Protein 2HPS (pdb70)

Structure (mmCIF, N/CA/C/O backbone):
data_2HPS
#
_entry.id   2HPS
#
_cell.length_a   55.948
_cell.length_b   55.948
_cell.length_c   292.202
_cell.angle_alpha   90.00
_cell.angle_beta   90.00
_cell.angle_gamma   120.00
#
_symmetry.space_group_name_H-M   'P 65 2 2'
#
loop_
_entity.id
_entity.type
_entity.pdbx_description
1 polymer 'coelenterazine-binding protein with bound coelenterazine'
2 non-polymer C2-HYDROXY-COELENTERAZINE
3 non-polymer GLYCEROL
4 water water
#
loop_
_atom_site.group_PDB
_atom_site.id
_atom_site.type_symbol
_atom_site.label_atom_id
_atom_site.label_alt_id
_atom_site.label_comp_id
_atom_site.label_asym_id
_atom_site.label_entity_id
_atom_site.label_seq_id
_atom_site.pdbx_PDB_ins_code
_atom_site.Cartn_x
_atom_site.Cartn_y
_atom_site.Cartn_z
_atom_site.occupancy
_atom_site.B_iso_or_equiv
_atom_site.auth_seq_id
_atom_site.auth_comp_id
_atom_site.auth_asym_id
_atom_site.auth_atom_id
_atom_site.pdbx_PDB_model_num
ATOM 1 N N . GLU A 1 3 ? -10.712 22.481 23.596 1.00 27.63 3 GLU A N 1
ATOM 2 C CA . GLU A 1 3 ? -12.061 22.822 23.030 1.00 26.51 3 GLU A CA 1
ATOM 3 C C . GLU A 1 3 ? -13.057 21.706 23.348 1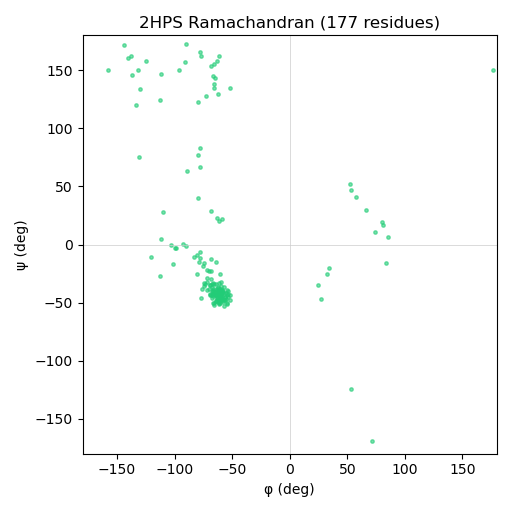.00 25.52 3 GLU A C 1
ATOM 4 O O . GLU A 1 3 ? -12.788 20.523 23.095 1.00 26.57 3 GLU A O 1
ATOM 6 N N . ILE A 1 4 ? -14.202 22.088 23.897 1.00 23.79 4 ILE A N 1
ATOM 7 C CA . ILE A 1 4 ? -15.236 21.118 24.296 1.00 21.24 4 ILE A CA 1
ATOM 8 C C . ILE A 1 4 ? -15.898 20.561 23.032 1.00 19.96 4 ILE A C 1
ATOM 9 O O . ILE A 1 4 ? -16.332 21.314 22.163 1.00 20.53 4 ILE A O 1
ATOM 14 N N . THR A 1 5 ? -15.946 19.241 22.934 1.00 18.43 5 THR A N 1
ATOM 15 C CA . THR A 1 5 ? -16.468 18.576 21.736 1.00 17.17 5 THR A CA 1
ATOM 16 C C . THR A 1 5 ? -17.995 18.600 21.735 1.00 16.43 5 THR A C 1
ATOM 17 O O . THR A 1 5 ? -18.624 18.871 22.752 1.00 15.70 5 THR A O 1
ATOM 21 N N . GLU A 1 6 ? -18.588 18.296 20.584 1.00 15.64 6 GLU A N 1
ATOM 22 C CA . GLU A 1 6 ? -20.051 18.246 20.487 1.00 14.80 6 GLU A CA 1
ATOM 23 C C . GLU A 1 6 ? -20.653 17.186 21.422 1.00 14.34 6 GLU A C 1
ATOM 24 O O . GLU A 1 6 ? -21.711 17.408 21.999 1.00 14.97 6 GLU A O 1
ATOM 30 N N . SER A 1 7 ? -19.995 16.036 21.568 1.00 13.96 7 SER A N 1
ATOM 31 C CA . SER A 1 7 ? -20.532 14.974 22.416 1.00 14.34 7 SER A CA 1
ATOM 32 C C . SER A 1 7 ? -20.362 15.296 23.906 1.00 13.85 7 SER A C 1
ATOM 33 O O . SER A 1 7 ? -21.229 14.974 24.711 1.00 14.10 7 SER A O 1
ATOM 36 N N . GLU A 1 8 ? -19.249 15.941 24.271 1.00 14.06 8 GLU A N 1
ATOM 37 C CA . GLU A 1 8 ? -19.069 16.409 25.661 1.00 13.94 8 GLU A CA 1
ATOM 38 C C . GLU A 1 8 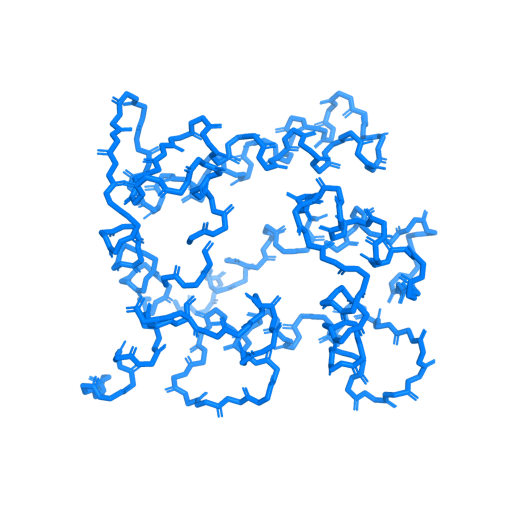? -20.128 17.459 25.998 1.00 13.03 8 GLU A C 1
ATOM 39 O O . GLU A 1 8 ? -20.752 17.404 27.067 1.00 12.51 8 GLU A O 1
ATOM 45 N N . ARG A 1 9 ? -20.351 18.404 25.083 1.00 12.68 9 ARG A N 1
ATOM 46 C CA . ARG A 1 9 ? -21.389 19.405 25.318 1.00 12.22 9 ARG A CA 1
ATOM 47 C C . ARG A 1 9 ? -22.759 18.728 25.415 1.00 11.71 9 ARG A C 1
ATOM 48 O O . ARG A 1 9 ? -23.563 19.072 26.283 1.00 11.15 9 ARG A O 1
ATOM 56 N N . ALA A 1 10 ? -23.007 17.755 24.536 1.00 11.21 10 ALA A N 1
ATOM 57 C CA . ALA A 1 10 ? -24.282 17.027 24.556 1.00 11.01 10 ALA A CA 1
ATOM 58 C C . ALA A 1 10 ? -24.518 16.382 25.910 1.00 10.64 10 ALA A C 1
ATOM 59 O O . ALA A 1 10 ? -25.597 16.523 26.490 1.00 10.69 10 ALA A O 1
ATOM 61 N N . TYR A 1 11 ? -23.491 15.702 26.425 1.00 11.36 11 TYR A N 1
ATOM 62 C CA . TYR A 1 11 ? -23.626 14.983 27.687 1.00 11.31 11 TYR A CA 1
ATOM 63 C C . TYR A 1 11 ? -23.822 15.970 28.852 1.00 11.50 11 TYR A C 1
ATOM 64 O O . TYR A 1 11 ? -24.677 15.769 29.710 1.00 10.58 11 TYR A O 1
ATOM 73 N N . HIS A 1 12 ? -23.028 17.040 28.865 1.00 11.15 12 HIS A N 1
ATOM 74 C CA . HIS A 1 12 ? -23.161 18.029 29.940 1.00 11.07 12 HIS A CA 1
ATOM 75 C C . HIS A 1 12 ? -24.540 18.668 29.937 1.00 10.72 12 HIS A C 1
ATOM 76 O O . HIS A 1 12 ? -25.176 18.784 30.993 1.00 10.43 12 HIS A O 1
ATOM 83 N N . LEU A 1 13 ? -25.043 19.019 28.751 1.00 10.71 13 LEU A N 1
ATOM 84 C CA . LEU A 1 13 ? -26.409 19.568 28.675 1.00 11.13 13 LEU A CA 1
ATOM 85 C C . LEU A 1 13 ? -27.467 18.580 29.140 1.00 11.30 13 LEU A C 1
ATOM 86 O O . LEU A 1 13 ? -28.488 18.975 29.709 1.00 11.81 13 LEU A O 1
ATOM 91 N N . ARG A 1 14 ? -27.264 17.302 28.822 1.00 10.99 14 ARG A N 1
ATOM 92 C CA . ARG A 1 14 ? -28.164 16.235 29.274 1.00 10.70 14 ARG A CA 1
ATOM 93 C C . ARG A 1 14 ? -28.212 16.165 30.795 1.00 10.38 14 ARG A C 1
ATOM 94 O O . ARG A 1 14 ? -29.297 16.081 31.381 1.00 10.56 14 ARG A O 1
ATOM 102 N N . LYS A 1 15 ? -27.042 16.283 31.429 1.00 10.69 15 LYS A N 1
ATOM 103 C CA . LYS A 1 15 ? -26.977 16.352 32.871 1.00 10.44 15 LYS A CA 1
ATOM 104 C C . LYS A 1 15 ? -27.737 17.578 33.381 1.00 10.83 15 LYS A C 1
ATOM 105 O O . LYS A 1 15 ? -28.558 17.472 34.294 1.00 10.71 15 LYS A O 1
ATOM 119 N N . LYS A 1 17 ? -30.071 19.416 31.950 1.00 11.51 17 LYS A N 1
ATOM 120 C CA . LYS A 1 17 ? -31.515 19.319 31.742 1.00 12.02 17 LYS A CA 1
ATOM 121 C C . LYS A 1 17 ? -32.198 18.426 32.802 1.00 11.58 17 LYS A C 1
ATOM 122 O O . LYS A 1 17 ? -33.330 18.680 33.230 1.00 11.73 17 LYS A O 1
ATOM 128 N N . THR A 1 18 ? -31.498 17.384 33.233 1.00 11.04 18 THR A N 1
ATOM 129 C CA . THR A 1 18 ? -32.016 16.483 34.261 1.00 11.52 18 THR A CA 1
ATOM 130 C C . THR A 1 18 ? -32.164 17.269 35.575 1.00 12.00 18 THR A C 1
ATOM 131 O O . THR A 1 18 ? -33.197 17.200 36.251 1.00 11.67 18 THR A O 1
ATOM 135 N N . ARG A 1 19 ? -31.152 18.070 35.869 1.00 11.84 19 ARG A N 1
ATOM 136 C CA . ARG A 1 19 ? -31.149 18.933 37.056 1.00 12.25 19 ARG A CA 1
ATOM 137 C C . ARG A 1 19 ? -32.287 19.957 36.961 1.00 12.28 19 ARG A C 1
ATOM 138 O O . ARG A 1 19 ? -33.025 20.173 37.912 1.00 12.75 19 ARG A O 1
ATOM 154 N N . GLN A 1 21 ? -35.024 19.849 35.271 1.00 12.70 21 GLN A N 1
ATOM 155 C CA . GLN A 1 21 ? -36.339 19.242 35.304 1.00 13.40 21 GLN A CA 1
ATOM 156 C C . GLN A 1 21 ? -36.814 19.062 36.740 1.00 13.41 21 GLN A C 1
ATOM 157 O O . GLN A 1 21 ? -38.022 19.037 36.984 1.00 14.58 21 GLN A O 1
ATOM 163 N N . ARG A 1 22 ? -35.870 18.968 37.680 1.00 13.30 22 ARG A N 1
ATOM 164 C CA . ARG A 1 22 ? -36.206 18.896 39.098 1.00 14.12 22 ARG A CA 1
ATOM 165 C C . ARG A 1 22 ? -36.796 20.202 39.616 1.00 14.98 22 ARG A C 1
ATOM 166 O O . ARG A 1 22 ? -37.518 20.200 40.619 1.00 16.76 22 ARG A O 1
ATOM 174 N N . VAL A 1 23 ? -36.508 21.301 38.927 1.00 14.01 23 VAL A N 1
ATOM 175 C CA . VAL A 1 23 ? -37.052 22.598 39.299 1.00 14.67 23 VAL A CA 1
ATOM 176 C C . VAL A 1 23 ? -38.492 22.723 38.758 1.00 15.07 23 VAL A C 1
ATOM 177 O O . VAL A 1 23 ? -39.327 23.439 39.313 1.00 15.43 23 VAL A O 1
ATOM 181 N N . ASP A 1 24 ? -38.784 21.976 37.686 1.00 15.54 24 ASP A N 1
ATOM 182 C CA . ASP A 1 24 ? -40.070 22.012 36.998 1.00 16.29 24 ASP A CA 1
ATOM 183 C C . ASP A 1 24 ? -41.134 21.183 37.728 1.00 17.19 24 ASP A C 1
ATOM 184 O O . ASP A 1 24 ? -41.489 20.073 37.317 1.00 16.71 24 ASP A O 1
ATOM 189 N N . VAL A 1 25 ? -41.653 21.743 38.813 1.00 17.41 25 VAL A N 1
ATOM 190 C CA . VAL A 1 25 ? -42.471 20.973 39.737 1.00 19.43 25 VAL A CA 1
ATOM 191 C C . VAL A 1 25 ? -43.869 20.620 39.168 1.00 19.62 25 VAL A C 1
ATOM 192 O O . VAL A 1 25 ? -44.495 19.649 39.627 1.00 21.04 25 VAL A O 1
ATOM 196 N N . THR A 1 26 ? -44.356 21.371 38.176 1.00 20.13 26 THR A N 1
ATOM 197 C CA . THR A 1 26 ? -45.643 21.015 37.550 1.00 20.91 26 THR A CA 1
ATOM 198 C C . THR A 1 26 ? -45.495 20.241 36.241 1.00 21.02 26 THR A C 1
ATOM 199 O O . THR A 1 26 ? -46.492 19.841 35.635 1.00 21.19 26 THR A O 1
ATOM 203 N N . GLY A 1 27 ? -44.252 20.046 35.810 1.00 21.41 27 GLY A N 1
ATOM 204 C CA . GLY A 1 27 ? -43.963 19.266 34.611 1.00 22.16 27 GLY A CA 1
ATOM 205 C C . GLY A 1 27 ? -44.457 19.897 33.321 1.00 22.44 27 GLY A C 1
ATOM 206 O O . GLY A 1 27 ? -44.776 19.180 32.379 1.00 22.95 27 GLY A O 1
ATOM 207 N N . ASP A 1 28 ? -44.518 21.229 33.276 1.00 22.30 28 ASP A N 1
ATOM 208 C CA . ASP A 1 28 ? -44.983 21.959 32.088 1.00 22.97 28 ASP A CA 1
ATOM 209 C C . ASP A 1 28 ? -43.848 22.372 31.138 1.00 22.91 28 ASP A C 1
ATOM 210 O O . ASP A 1 28 ? -44.092 22.993 30.090 1.00 23.53 28 ASP A O 1
ATOM 215 N N . GLY A 1 29 ? -42.616 22.011 31.499 1.00 21.85 29 GLY A N 1
ATOM 216 C CA . GLY A 1 29 ? -41.433 22.301 30.690 1.00 21.17 29 GLY A CA 1
ATOM 217 C C . GLY A 1 29 ? -40.826 23.676 30.910 1.00 20.62 29 GLY A C 1
ATOM 218 O O . GLY A 1 29 ? -39.905 24.063 30.185 1.00 20.31 29 GLY A O 1
ATOM 219 N N . PHE A 1 30 ? -41.342 24.403 31.899 1.00 20.15 30 PHE A N 1
ATOM 220 C CA . PHE A 1 30 ? -40.881 25.761 32.192 1.00 20.04 30 PHE A CA 1
ATOM 221 C C . PHE A 1 30 ? -40.599 25.944 33.672 1.00 19.07 30 PHE A C 1
ATOM 222 O O . PHE A 1 30 ? -41.220 25.310 34.515 1.00 17.95 30 PHE A O 1
ATOM 230 N N . ILE A 1 31 ? -39.652 26.825 33.971 1.00 18.74 31 ILE A N 1
ATOM 231 C CA . ILE A 1 31 ? -39.281 27.104 35.364 1.00 18.65 31 ILE A CA 1
ATOM 232 C C . ILE A 1 31 ? -39.077 28.601 35.599 1.00 18.80 31 ILE A C 1
ATOM 233 O O . ILE A 1 31 ? -38.866 29.379 34.658 1.00 19.22 31 ILE A O 1
ATOM 238 N N . SER A 1 32 ? -39.111 28.989 36.867 1.00 18.93 32 SER A N 1
ATOM 239 C CA . SER A 1 32 ? -38.951 30.392 37.225 1.00 19.25 32 SER A CA 1
ATOM 240 C C . SER A 1 32 ? -38.169 30.512 38.520 1.00 18.95 32 SER A C 1
ATOM 241 O O . SER A 1 32 ? -37.943 29.511 39.232 1.00 17.50 32 SER A O 1
ATOM 244 N N . ARG A 1 33 ? -37.814 31.758 38.838 1.00 18.05 33 ARG A N 1
ATOM 245 C CA . ARG A 1 33 ? -37.103 32.090 40.075 1.00 17.99 33 ARG A CA 1
ATOM 246 C C . ARG A 1 33 ? -37.813 31.517 41.285 1.00 17.53 33 ARG A C 1
ATOM 247 O O . ARG A 1 33 ? -37.182 30.870 42.132 1.00 16.60 33 ARG A O 1
ATOM 260 N N . GLU A 1 34 ? -39.137 31.714 41.386 1.00 18.64 34 GLU A N 1
ATOM 261 C CA . GLU A 1 34 ? -39.823 31.221 42.583 1.00 18.87 34 GLU A CA 1
ATOM 262 C C . GLU A 1 34 ? -39.867 29.698 42.674 1.00 18.18 34 GLU A C 1
ATOM 263 O O . GLU A 1 34 ? -39.884 29.164 43.763 1.00 17.60 34 GLU A O 1
ATOM 269 N N . ASP A 1 35 ? -39.885 29.011 41.529 1.00 18.28 35 ASP A N 1
ATOM 270 C CA . ASP A 1 35 ? -39.751 27.540 41.511 1.00 17.69 35 ASP A CA 1
ATOM 271 C C . ASP A 1 35 ? -38.428 27.112 42.171 1.00 16.92 35 ASP A C 1
ATOM 272 O O . ASP A 1 35 ? -38.368 26.116 42.908 1.00 16.56 35 ASP A O 1
ATOM 277 N N . TYR A 1 36 ? -37.371 27.865 41.890 1.00 15.53 36 TYR A N 1
ATOM 278 C CA . TYR A 1 36 ? -36.066 27.596 42.488 1.00 15.28 36 TYR A CA 1
ATOM 279 C C . TYR A 1 36 ? -36.071 27.878 44.003 1.00 15.29 36 TYR A C 1
ATOM 280 O O . TYR A 1 36 ? -35.575 27.081 44.805 1.00 15.15 36 TYR A O 1
ATOM 289 N N . GLU A 1 37 ? -36.683 28.997 44.397 1.00 15.44 37 GLU A N 1
ATOM 290 C CA . GLU A 1 37 ? -36.847 29.347 45.811 1.00 15.93 37 GLU A CA 1
ATOM 291 C C . GLU A 1 37 ? -37.638 28.291 46.568 1.00 15.15 37 GLU A C 1
ATOM 292 O O . GLU A 1 37 ? -37.400 28.071 47.739 1.00 14.52 37 GLU A O 1
ATOM 298 N N . LEU A 1 38 ? -38.583 27.632 45.894 1.00 13.87 38 LEU A N 1
ATOM 299 C CA . LEU A 1 38 ? -39.348 26.576 46.545 1.00 14.29 38 LEU A CA 1
ATOM 300 C C . LEU A 1 38 ? -38.441 25.463 47.071 1.00 14.13 38 LEU A C 1
ATOM 301 O O . LEU A 1 38 ? -38.672 24.927 48.150 1.00 14.60 38 LEU A O 1
ATOM 306 N N . ILE A 1 39 ? -37.429 25.107 46.283 1.00 14.35 39 ILE A N 1
ATOM 307 C CA . ILE A 1 39 ? -36.431 24.119 46.717 1.00 14.21 39 ILE A CA 1
ATOM 308 C C . ILE A 1 39 ? -35.730 24.578 48.002 1.00 14.45 39 ILE A C 1
ATOM 309 O O . ILE A 1 39 ? -35.641 23.822 48.973 1.00 14.02 39 ILE A O 1
ATOM 314 N N . ALA A 1 40 ? -35.281 25.835 48.032 1.00 14.79 40 ALA A N 1
ATOM 315 C CA . ALA A 1 40 ? -34.637 26.358 49.236 1.00 15.68 40 ALA A CA 1
ATOM 316 C C . ALA A 1 40 ? -35.589 26.335 50.449 1.00 16.02 40 ALA A C 1
ATOM 317 O O . ALA A 1 40 ? -35.182 26.037 51.569 1.00 15.57 40 ALA A O 1
ATOM 319 N N . VAL A 1 41 ? -36.866 26.641 50.224 1.00 15.69 41 VAL A N 1
ATOM 320 C CA . VAL A 1 41 ? -37.860 26.566 51.305 1.00 15.91 41 VAL A CA 1
ATOM 321 C C . VAL A 1 41 ? -38.042 25.125 51.825 1.00 15.38 41 VAL A C 1
ATOM 322 O O . VAL A 1 41 ? -38.152 24.884 53.036 1.00 16.35 41 VAL A O 1
ATOM 326 N N . ARG A 1 42 ? -38.081 24.163 50.906 1.00 15.18 42 ARG A N 1
ATOM 327 C CA . ARG A 1 42 ? -38.187 22.770 51.314 1.00 15.00 42 ARG A CA 1
ATOM 328 C C . ARG A 1 42 ? -36.949 22.337 52.116 1.00 15.33 42 ARG A C 1
ATOM 329 O O . ARG A 1 42 ? -37.068 21.584 53.095 1.00 16.22 42 ARG A O 1
ATOM 337 N N . ILE A 1 43 ? -35.776 22.822 51.692 1.00 15.59 43 ILE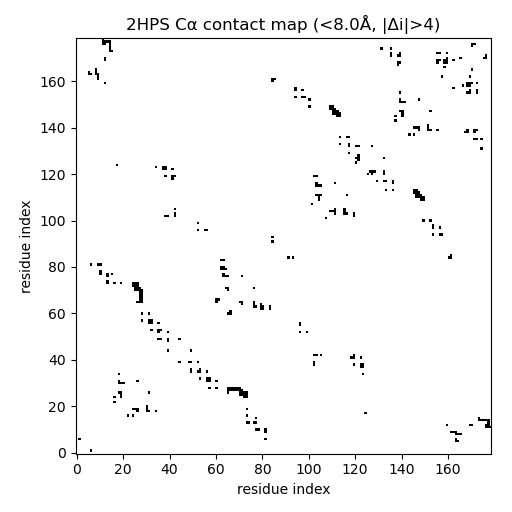 A N 1
ATOM 338 C CA . ILE A 1 43 ? -34.505 22.519 52.369 1.00 15.71 43 ILE A CA 1
ATOM 339 C C . ILE A 1 43 ? -34.554 23.041 53.812 1.00 16.18 43 ILE A C 1
ATOM 340 O O . ILE A 1 43 ? -34.265 22.313 54.766 1.00 16.03 43 ILE A O 1
ATOM 345 N N . ALA A 1 44 ? -34.968 24.295 53.966 1.00 16.81 44 ALA A N 1
ATOM 346 C CA . ALA A 1 44 ? -35.036 24.927 55.292 1.00 17.68 44 ALA A CA 1
ATOM 347 C C . ALA A 1 44 ? -35.999 24.177 56.230 1.00 18.74 44 ALA A C 1
ATOM 348 O O . ALA A 1 44 ? -35.740 24.023 57.432 1.00 19.03 44 ALA A O 1
ATOM 350 N N . LYS A 1 45 ? -37.115 23.719 55.685 1.00 18.92 45 LYS A N 1
ATOM 351 C CA . LYS A 1 45 ? -38.119 23.010 56.486 1.00 19.75 45 LYS A CA 1
ATOM 352 C C . LYS A 1 45 ? -37.603 21.671 57.023 1.00 19.47 45 LYS A C 1
ATOM 353 O O . LYS A 1 45 ? -37.702 21.398 58.226 1.00 19.59 45 LYS A O 1
ATOM 359 N N . ILE A 1 46 ? -37.040 20.836 56.153 1.00 19.08 46 ILE A N 1
ATOM 360 C CA . ILE A 1 46 ? -36.600 19.509 56.585 1.00 19.36 46 ILE A CA 1
ATOM 361 C C . ILE A 1 46 ? -35.412 19.629 57.560 1.00 19.82 46 ILE A C 1
ATOM 362 O O . ILE A 1 46 ? -35.326 18.872 58.522 1.00 20.09 46 ILE A O 1
ATOM 367 N N . ALA A 1 47 ? -34.533 20.598 57.322 1.00 20.45 47 ALA A N 1
ATOM 368 C CA . ALA A 1 47 ? -33.349 20.788 58.185 1.00 21.60 47 ALA A CA 1
ATOM 369 C C . ALA A 1 47 ? -33.681 21.558 59.474 1.00 22.65 47 ALA A C 1
ATOM 370 O O . ALA A 1 47 ? -32.842 21.665 60.382 1.00 22.91 47 ALA A O 1
ATOM 372 N N . LYS A 1 48 ? -34.900 22.090 59.543 1.00 23.11 48 LYS A N 1
ATOM 373 C CA . LYS A 1 48 ? -35.338 22.949 60.651 1.00 24.39 48 LYS A CA 1
ATOM 374 C C . LYS A 1 48 ? -34.355 24.114 60.866 1.00 24.17 48 LYS A C 1
ATOM 375 O O . LYS A 1 48 ? -33.947 24.404 62.000 1.00 24.48 48 LYS A O 1
ATOM 379 N N . LEU A 1 49 ? -33.972 24.767 59.772 1.00 23.87 49 LEU A N 1
ATOM 380 C CA . LEU A 1 49 ? -32.988 25.855 59.811 1.00 24.45 49 LEU A CA 1
ATOM 381 C C . LEU A 1 49 ? -33.533 27.069 60.568 1.00 24.88 49 LEU A C 1
ATOM 382 O O . LEU A 1 49 ? -34.735 27.360 60.509 1.00 24.75 49 LEU A O 1
ATOM 387 N N . SER A 1 50 ? -32.635 27.758 61.273 1.00 25.53 50 SER A N 1
ATOM 388 C CA . SER A 1 50 ? -32.933 29.048 61.892 1.00 26.08 50 SER A CA 1
ATOM 389 C C . SER A 1 50 ? -33.296 30.042 60.799 1.00 26.70 50 SER A C 1
ATOM 390 O O . SER A 1 50 ? -32.964 29.814 59.630 1.00 26.30 50 SER A O 1
ATOM 393 N N . ALA A 1 51 ? -33.945 31.151 61.169 1.00 26.96 51 ALA A N 1
ATOM 394 C CA . ALA A 1 51 ? -34.311 32.177 60.189 1.00 27.28 51 ALA A CA 1
ATOM 395 C C . ALA A 1 51 ? -33.087 32.650 59.410 1.00 27.71 51 ALA A C 1
ATOM 396 O O . ALA A 1 51 ? -33.148 32.822 58.190 1.00 27.48 51 ALA A O 1
ATOM 398 N N . GLU A 1 52 ? -31.974 32.830 60.118 1.00 27.61 52 GLU A N 1
ATOM 399 C CA . GLU A 1 52 ? -30.729 33.278 59.508 1.00 28.32 52 GLU A CA 1
ATOM 400 C C . GLU A 1 52 ? -30.160 32.272 58.496 1.00 26.60 52 GLU A C 1
ATOM 401 O O . GLU A 1 52 ? -29.782 32.664 57.393 1.00 26.02 52 GLU A O 1
ATOM 407 N N . LYS A 1 53 ? -30.082 30.997 58.888 1.00 25.52 53 LYS A N 1
ATOM 408 C CA . LYS A 1 53 ? -29.585 29.935 57.995 1.00 24.73 53 LYS A CA 1
ATOM 409 C C . LYS A 1 53 ? -30.531 29.703 56.820 1.00 23.79 53 LYS A C 1
ATOM 410 O O . LYS A 1 53 ? -30.084 29.509 55.687 1.00 23.09 53 LYS A O 1
ATOM 416 N N . ALA A 1 54 ? -31.832 29.747 57.089 1.00 22.67 54 ALA A N 1
ATOM 417 C CA . ALA A 1 54 ? -32.825 29.626 56.017 1.00 22.21 54 ALA A CA 1
ATOM 418 C C . ALA A 1 54 ? -32.643 30.736 54.974 1.00 21.74 54 ALA A C 1
ATOM 419 O O . ALA A 1 54 ? -32.700 30.469 53.768 1.00 21.16 54 ALA A O 1
ATOM 421 N N . GLU A 1 55 ? -32.389 31.972 55.425 1.00 21.31 55 GLU A N 1
ATOM 422 C CA . GLU A 1 55 ? -32.206 33.080 54.490 1.00 21.13 55 GLU A CA 1
ATOM 423 C C . GLU A 1 55 ? -30.891 32.947 53.713 1.00 20.34 55 GLU A C 1
ATOM 424 O O . GLU A 1 55 ? -30.843 33.266 52.530 1.00 20.37 55 GLU A O 1
ATOM 430 N N . GLU A 1 56 ? -29.828 32.484 54.376 1.00 19.48 56 GLU A N 1
ATOM 431 C CA . GLU A 1 56 ? -28.557 32.252 53.690 1.00 19.91 56 GLU A CA 1
ATOM 432 C C . GLU A 1 56 ? -28.754 31.216 52.562 1.00 18.09 56 GLU A C 1
ATOM 433 O O . GLU A 1 56 ? -28.240 31.382 51.451 1.00 17.77 56 GLU A O 1
ATOM 439 N N . THR A 1 57 ? -29.527 30.179 52.859 1.00 17.40 57 THR A N 1
ATOM 440 C CA . THR A 1 57 ? -29.861 29.141 51.862 1.00 17.40 57 THR A CA 1
ATOM 441 C C . THR A 1 57 ? -30.646 29.757 50.702 1.00 16.74 57 THR A C 1
ATOM 442 O O . THR A 1 57 ? -30.282 29.574 49.532 1.00 15.58 57 THR A O 1
ATOM 446 N N . ARG A 1 58 ? -31.691 30.526 51.016 1.00 15.90 58 ARG A N 1
ATOM 447 C CA . ARG A 1 58 ? -32.427 31.250 49.963 1.00 16.47 58 ARG A CA 1
ATOM 448 C C . ARG A 1 58 ? -31.517 32.162 49.114 1.00 16.30 58 ARG A C 1
ATOM 449 O O . ARG A 1 58 ? -31.598 32.166 47.889 1.00 1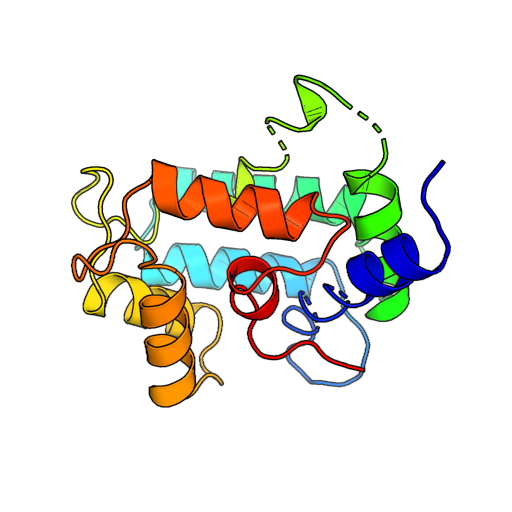5.25 58 ARG A O 1
ATOM 464 N N . GLN A 1 59 ? -30.653 32.942 49.766 1.00 16.02 59 GLN A N 1
ATOM 465 C CA . GLN A 1 59 ? -29.780 33.855 49.055 1.00 16.52 59 GLN A CA 1
ATOM 466 C C . GLN A 1 59 ? -28.818 33.115 48.114 1.00 15.76 59 GLN A C 1
ATOM 467 O O . GLN A 1 59 ? -28.547 33.588 47.012 1.00 15.72 59 GLN A O 1
ATOM 473 N N . GLU A 1 60 ? -28.352 31.942 48.539 1.00 15.51 60 GLU A N 1
ATOM 474 C CA . GLU A 1 60 ? -27.431 31.184 47.682 1.00 15.82 60 GLU A CA 1
ATOM 475 C C . GLU A 1 60 ? -28.197 30.670 46.471 1.00 15.43 60 GLU A C 1
ATOM 476 O O . GLU A 1 60 ? -27.711 30.770 45.335 1.00 15.64 60 GLU A O 1
ATOM 482 N N . PHE A 1 61 ? -29.407 30.163 46.698 1.00 15.39 61 PHE A N 1
ATOM 483 C CA . PHE A 1 61 ? -30.252 29.776 45.563 1.00 15.44 61 PHE A CA 1
ATOM 484 C C . PHE A 1 61 ? -30.548 30.928 44.603 1.00 15.54 61 PHE A C 1
ATOM 485 O O . PHE A 1 61 ? -30.560 30.742 43.390 1.00 15.80 61 PHE A O 1
ATOM 493 N N . LEU A 1 62 ? -30.774 32.130 45.138 1.00 15.29 62 LEU A N 1
ATOM 494 C CA . LEU A 1 62 ? -31.013 33.279 44.274 1.00 15.88 62 LEU A CA 1
ATOM 495 C C . LEU A 1 62 ? -29.774 33.630 43.467 1.00 15.65 62 LEU A C 1
ATOM 496 O O . LEU A 1 62 ? -29.874 33.994 42.302 1.00 15.98 62 LEU A O 1
ATOM 501 N N . ARG A 1 63 ? -28.601 33.509 44.087 1.00 15.25 63 ARG A N 1
ATOM 502 C CA . ARG A 1 63 ? -27.340 33.795 43.408 1.00 15.19 63 ARG A CA 1
ATOM 503 C C . ARG A 1 63 ? -27.151 32.875 42.193 1.00 14.69 63 ARG A C 1
ATOM 504 O O . ARG A 1 63 ? -26.791 33.321 41.093 1.00 14.82 63 ARG A O 1
ATOM 512 N N . VAL A 1 64 ? -27.399 31.587 42.410 1.00 14.82 64 VAL A N 1
ATOM 513 C CA . VAL A 1 64 ? -27.367 30.581 41.344 1.00 15.00 64 VAL A CA 1
ATOM 514 C C . VAL A 1 64 ? -28.503 30.828 40.332 1.00 14.78 64 VAL A C 1
ATOM 515 O O . VAL A 1 64 ? -28.267 30.752 39.133 1.00 15.59 64 VAL A O 1
ATOM 519 N N . ALA A 1 65 ? -29.697 31.191 40.805 1.00 15.33 65 ALA A N 1
ATOM 520 C CA . ALA A 1 65 ? -30.817 31.521 39.885 1.00 16.16 65 ALA A CA 1
ATOM 521 C C . ALA A 1 65 ? -30.409 32.584 38.865 1.00 16.86 65 ALA A C 1
ATOM 522 O O . ALA A 1 65 ? -30.752 32.500 37.677 1.00 15.74 65 ALA A O 1
ATOM 524 N N . ASP A 1 66 ? -29.651 33.576 39.319 1.00 17.69 66 ASP A N 1
ATOM 525 C CA . ASP A 1 66 ? -29.146 34.616 38.413 1.00 19.62 66 ASP A CA 1
ATOM 526 C C . ASP A 1 66 ? -28.298 34.025 37.292 1.00 19.89 66 ASP A C 1
ATOM 527 O O . ASP A 1 66 ? -28.446 34.380 36.117 1.00 20.38 66 ASP A O 1
ATOM 532 N N . GLN A 1 67 ? -27.416 33.099 37.648 1.00 19.68 67 GLN A N 1
ATOM 533 C CA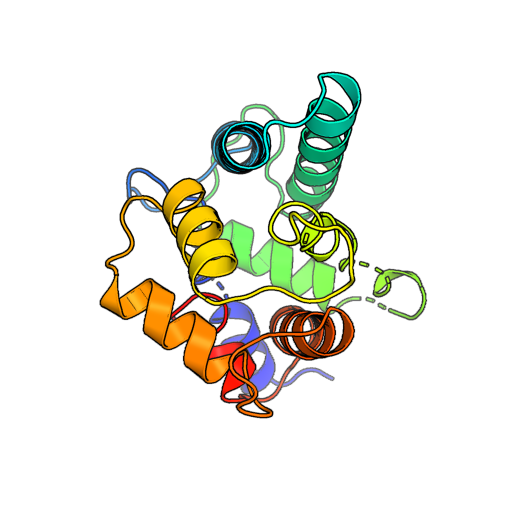 . GLN A 1 67 ? -26.590 32.419 36.656 1.00 20.09 67 GLN A CA 1
ATOM 534 C C . GLN A 1 67 ? -27.423 31.569 35.685 1.00 20.25 67 GLN A C 1
ATOM 535 O O . GLN A 1 67 ? -27.073 31.435 34.502 1.00 20.87 67 GLN A O 1
ATOM 541 N N . LEU A 1 68 ? -28.508 30.989 36.195 1.00 20.07 68 LEU A N 1
ATOM 542 C CA . LEU A 1 68 ? -29.362 30.113 35.395 1.00 19.61 68 LEU A CA 1
ATOM 543 C C . LEU A 1 68 ? -30.280 30.901 34.457 1.00 20.26 68 LEU A C 1
ATOM 544 O O . LEU A 1 68 ? -30.961 30.320 33.620 1.00 19.52 68 LEU A O 1
ATOM 549 N N . GLY A 1 69 ? -30.271 32.224 34.591 1.00 21.02 69 GLY A N 1
ATOM 550 C CA . GLY A 1 69 ? -31.172 33.068 33.807 1.00 20.99 69 GLY A CA 1
ATOM 551 C C . GLY A 1 69 ? -32.575 33.130 34.383 1.00 21.29 69 GLY A C 1
ATOM 552 O O . GLY A 1 69 ? -33.527 33.527 33.686 1.00 21.43 69 GLY A O 1
ATOM 553 N N . LEU A 1 70 ? -32.718 32.737 35.649 1.00 20.96 70 LEU A N 1
ATOM 554 C CA . LEU A 1 70 ? -34.016 32.768 36.317 1.00 21.63 70 LEU A CA 1
ATOM 555 C C . LEU A 1 70 ? -34.221 34.131 36.973 1.00 22.76 70 LEU A C 1
ATOM 556 O O . LEU A 1 70 ? -34.313 34.241 38.199 1.00 22.37 70 LEU A O 1
ATOM 561 N N . ALA A 1 71 ? -34.270 35.152 36.120 1.00 24.48 71 ALA A N 1
ATOM 562 C CA . ALA A 1 71 ? -34.451 36.542 36.532 1.00 26.17 71 ALA A CA 1
ATOM 563 C C . ALA A 1 71 ? -35.855 36.756 37.088 1.00 27.29 71 ALA A C 1
ATOM 564 O O . ALA A 1 71 ? -36.774 36.010 36.752 1.00 26.76 71 ALA A O 1
ATOM 566 N N . PRO A 1 72 ? -36.027 37.758 37.982 1.00 28.61 72 PRO A N 1
ATOM 567 C CA . PRO A 1 72 ? -37.378 38.038 38.477 1.00 29.34 72 PRO A CA 1
ATOM 568 C C . PRO A 1 72 ? -38.372 38.223 37.326 1.00 29.96 72 PRO A C 1
ATOM 569 O O . PRO A 1 72 ? -38.057 38.869 36.320 1.00 30.26 72 PRO A O 1
ATOM 573 N N . GLY A 1 73 ? -39.533 37.595 37.458 1.00 30.45 73 GLY A N 1
ATOM 574 C CA . GLY A 1 73 ? -40.613 37.771 36.496 1.00 31.10 73 GLY A CA 1
ATOM 575 C C . GLY A 1 73 ? -40.577 36.930 35.235 1.00 31.42 73 GLY A C 1
ATOM 576 O O . GLY A 1 73 ? -41.599 36.833 34.541 1.00 32.21 73 GLY A O 1
ATOM 577 N N . VAL A 1 74 ? -39.426 36.330 34.918 1.00 30.58 74 VAL A N 1
ATOM 578 C CA . VAL A 1 74 ? -39.311 35.542 33.687 1.00 30.17 74 VAL A CA 1
ATOM 579 C C . VAL A 1 74 ? -39.658 34.073 33.928 1.00 29.62 74 VAL A C 1
ATOM 580 O O . VAL A 1 74 ? -39.611 33.570 35.060 1.00 29.17 74 VAL A O 1
ATOM 584 N N . ARG A 1 75 ? -40.033 33.412 32.843 1.00 28.46 75 ARG A N 1
ATOM 585 C CA . ARG A 1 75 ? -40.359 32.009 32.844 1.00 27.90 75 ARG A CA 1
ATOM 586 C C . ARG A 1 75 ? -39.601 31.516 31.633 1.00 26.67 75 ARG A C 1
ATOM 587 O O . ARG A 1 75 ? -39.799 32.038 30.536 1.00 26.98 75 ARG A O 1
ATOM 595 N N . ILE A 1 76 ? -38.674 30.579 31.827 1.00 24.36 76 ILE A N 1
ATOM 596 C CA . ILE A 1 76 ? -37.883 30.051 30.713 1.00 22.75 76 ILE A CA 1
ATOM 597 C C . ILE A 1 76 ? -38.009 28.536 30.661 1.00 21.90 76 ILE A C 1
ATOM 598 O O . ILE A 1 76 ? -38.372 27.911 31.662 1.00 20.84 76 ILE A O 1
ATOM 603 N N . SER A 1 77 ? -37.747 27.959 29.490 1.00 20.50 77 SER A N 1
ATOM 604 C CA . SER A 1 77 ? -37.813 26.506 29.317 1.00 19.87 77 SER A CA 1
ATOM 605 C C . SER A 1 77 ? -36.742 25.790 30.130 1.00 19.59 77 SER A C 1
ATOM 606 O O . SER A 1 77 ? -35.689 26.356 30.426 1.00 18.15 77 SER A O 1
ATOM 609 N N . VAL A 1 78 ? -36.999 24.533 30.466 1.00 19.36 78 VAL A N 1
ATOM 610 C CA . VAL A 1 78 ? -35.957 23.737 31.114 1.00 19.60 78 VAL A CA 1
ATOM 611 C C . VAL A 1 78 ? -34.687 23.593 30.262 1.00 19.69 78 VAL A C 1
ATOM 612 O O . VAL A 1 78 ? -33.591 23.605 30.807 1.00 19.76 78 VAL A O 1
ATOM 616 N N . GLU A 1 79 ? -34.813 23.498 28.933 1.00 20.58 79 GLU A N 1
ATOM 617 C CA . GLU A 1 79 ? -33.591 23.388 28.119 1.00 20.96 79 GLU A CA 1
ATOM 618 C C . GLU A 1 79 ? -32.833 24.718 28.012 1.00 19.90 79 GLU A C 1
ATOM 619 O O . GLU A 1 79 ? -31.596 24.705 27.967 1.00 19.75 79 GLU A O 1
ATOM 625 N N . GLU A 1 80 ? -33.547 25.849 28.010 1.00 19.80 80 GLU A N 1
ATOM 626 C CA . GLU A 1 80 ? -32.869 27.156 28.029 1.00 19.60 80 GLU A CA 1
ATOM 627 C C . GLU A 1 80 ? -32.072 27.333 29.333 1.00 17.94 80 GLU A C 1
ATOM 628 O O . GLU A 1 80 ? -30.919 27.787 29.305 1.00 17.38 80 GLU A O 1
ATOM 634 N N . ALA A 1 81 ? -32.681 26.958 30.457 1.00 16.91 81 ALA A N 1
ATOM 635 C CA . ALA A 1 81 ? -31.984 26.995 31.746 1.00 16.17 81 ALA A CA 1
ATOM 636 C C . ALA A 1 81 ? -30.791 26.038 31.764 1.00 15.82 81 ALA A C 1
ATOM 637 O O . ALA A 1 81 ? -29.735 26.370 32.321 1.00 15.21 81 ALA A O 1
ATOM 639 N N . ALA A 1 82 ? -30.957 24.859 31.153 1.00 15.22 82 ALA A N 1
ATOM 640 C CA . ALA A 1 82 ? -29.857 23.894 31.032 1.00 14.99 82 ALA A CA 1
ATOM 641 C C . ALA A 1 82 ? -28.670 24.471 30.243 1.00 14.72 82 ALA A C 1
ATOM 642 O O . ALA A 1 82 ? -27.521 24.340 30.643 1.00 14.74 82 ALA A O 1
ATOM 644 N N . VAL A 1 83 ? -28.955 25.141 29.130 1.00 14.31 83 VAL A N 1
ATOM 645 C CA . VAL A 1 83 ? -27.906 25.796 28.369 1.00 13.95 83 VAL A CA 1
ATOM 646 C C . VAL A 1 83 ? -27.177 26.852 29.226 1.00 14.16 83 VAL A C 1
ATOM 647 O O . VAL A 1 83 ? -25.951 26.940 29.205 1.00 13.68 83 VAL A O 1
ATOM 651 N N . ASN A 1 84 ? -27.942 27.637 29.975 1.00 13.99 84 ASN A N 1
ATOM 652 C CA . ASN A 1 84 ? -27.359 28.656 30.859 1.00 13.83 84 ASN A CA 1
ATOM 653 C C . ASN A 1 84 ? -26.442 28.029 31.914 1.00 13.78 84 ASN A C 1
ATOM 654 O O . ASN A 1 84 ? -25.355 28.548 32.174 1.00 14.57 84 ASN A O 1
ATOM 659 N N . ALA A 1 85 ? -26.872 26.895 32.471 1.00 13.73 85 ALA A N 1
ATOM 660 C CA . ALA A 1 85 ? -26.059 26.124 33.423 1.00 13.25 85 ALA A CA 1
ATOM 661 C C . ALA A 1 85 ? -24.747 25.637 32.800 1.00 13.33 85 ALA A C 1
ATOM 662 O O . ALA A 1 85 ? -23.663 25.826 33.356 1.00 13.89 85 ALA A O 1
ATOM 664 N N . THR A 1 86 ? -24.833 24.987 31.636 1.00 12.10 86 THR A N 1
ATOM 665 C CA . THR A 1 86 ? -23.658 24.451 30.963 1.00 13.46 86 THR A CA 1
ATOM 666 C C . THR A 1 86 ? -22.699 25.575 30.584 1.00 14.43 86 THR A C 1
ATOM 667 O O . THR A 1 86 ? -21.489 25.487 30.845 1.00 14.57 86 THR A O 1
ATOM 671 N N . ASP A 1 87 ? -23.252 26.644 30.006 1.00 14.62 87 ASP A N 1
ATOM 672 C CA . ASP A 1 87 ? -22.434 27.792 29.578 1.00 16.49 87 ASP A CA 1
ATOM 673 C C . ASP A 1 87 ? -21.699 28.404 30.774 1.00 16.41 87 ASP A C 1
ATOM 674 O O . ASP A 1 87 ? -20.499 28.659 30.687 1.00 17.36 87 ASP A O 1
ATOM 679 N N . SER A 1 88 ? -22.422 28.606 31.875 1.00 16.13 88 SER A N 1
ATOM 680 C CA . SER A 1 88 ? -21.839 29.180 33.110 1.00 15.77 88 SER A CA 1
ATOM 681 C C . SER A 1 88 ? -20.791 28.282 33.767 1.00 15.79 88 SER A C 1
ATOM 682 O O . SER A 1 88 ? -19.664 28.726 34.045 1.00 15.21 88 SER A O 1
ATOM 687 N N . LEU A 1 89 ? -21.157 27.018 33.998 1.00 15.06 89 LEU A N 1
ATOM 688 C CA . LEU A 1 89 ? -20.263 26.080 34.689 1.00 15.16 89 LEU A CA 1
ATOM 689 C C . LEU A 1 89 ? -18.992 25.770 33.937 1.00 16.10 89 LEU A C 1
ATOM 690 O O . LEU A 1 89 ? -17.930 25.698 34.542 1.00 16.48 89 LEU A O 1
ATOM 695 N N . LEU A 1 90 ? -19.086 25.588 32.617 1.00 16.62 90 LEU A N 1
ATOM 696 C CA . LEU A 1 90 ? -17.910 25.150 31.857 1.00 17.96 90 LEU A CA 1
ATOM 697 C C . LEU A 1 90 ? -16.905 26.276 31.578 1.00 19.02 90 LEU A C 1
ATOM 698 O O . LEU A 1 90 ? -15.782 26.008 31.165 1.00 20.84 90 LEU A O 1
ATOM 703 N N . LYS A 1 91 ? -17.327 27.512 31.829 1.00 19.34 91 LYS A N 1
ATOM 704 C CA . LYS A 1 91 ? -16.495 28.721 31.704 1.00 20.95 91 LYS A CA 1
ATOM 705 C C . LYS A 1 91 ? -15.584 28.894 32.935 1.00 20.29 91 LYS A C 1
ATOM 706 O O . LYS A 1 91 ? -14.535 29.564 32.870 1.00 20.31 91 LYS A O 1
ATOM 718 N N . LYS A 1 93 ? -13.104 28.770 36.155 1.00 19.58 93 LYS A N 1
ATOM 719 C CA . LYS A 1 93 ? -11.737 28.327 36.421 1.00 19.39 93 LYS A CA 1
ATOM 720 C C . LYS A 1 93 ? -11.338 28.635 37.854 1.00 18.86 93 LYS A C 1
ATOM 721 O O . LYS A 1 93 ? -11.816 29.622 38.443 1.00 18.39 93 LYS A O 1
ATOM 725 N N . GLY A 1 94 ? -10.460 27.788 38.384 1.00 18.21 94 GLY A N 1
ATOM 726 C CA . GLY A 1 94 ? -9.852 27.979 39.704 1.00 18.26 94 GLY A CA 1
ATOM 727 C C . GLY A 1 94 ? -10.871 28.182 40.797 1.00 17.42 94 GLY A C 1
ATOM 728 O O . GLY A 1 94 ? -11.767 27.360 40.983 1.00 17.42 94 GLY A O 1
ATOM 729 N N . GLU A 1 95 ? -10.738 29.293 41.519 1.00 16.34 95 GLU A N 1
ATOM 730 C CA . GLU A 1 95 ? -11.616 29.575 42.654 1.00 16.52 95 GLU A CA 1
ATOM 731 C C . GLU A 1 95 ? -13.102 29.669 42.275 1.00 15.49 95 GLU A C 1
ATOM 732 O O . GLU A 1 95 ? -13.965 29.425 43.108 1.00 15.05 95 GLU A O 1
ATOM 738 N N . GLU A 1 96 ? -13.398 29.999 41.017 1.00 14.88 96 GLU A N 1
ATOM 739 C CA . GLU A 1 96 ? -14.794 30.043 40.556 1.00 15.10 96 GLU A CA 1
ATOM 740 C C . GLU A 1 96 ? -15.487 28.702 40.764 1.00 14.86 96 GLU A C 1
ATOM 741 O O . GLU A 1 96 ? -16.668 28.638 41.160 1.00 14.98 96 GLU A O 1
ATOM 747 N N . LYS A 1 97 ? -14.726 27.637 40.557 1.00 15.24 97 LYS A N 1
ATOM 748 C CA . LYS A 1 97 ? -15.268 26.283 40.707 1.00 15.59 97 LYS A CA 1
ATOM 749 C C . LYS A 1 97 ? -15.526 25.927 42.166 1.00 15.65 97 LYS A C 1
ATOM 750 O O . LYS A 1 97 ? -16.404 25.114 42.459 1.00 16.69 97 LYS A O 1
ATOM 756 N N . ALA A 1 98 ? -14.753 26.521 43.081 1.00 15.80 98 ALA A N 1
ATOM 757 C CA . ALA A 1 98 ? -14.991 26.362 44.518 1.00 15.71 98 ALA A CA 1
ATOM 758 C C . ALA A 1 98 ? -16.279 27.048 44.939 1.00 15.47 98 ALA A C 1
ATOM 759 O O . ALA A 1 98 ? -17.044 26.504 45.739 1.00 15.68 98 ALA A O 1
ATOM 769 N N . ALA A 1 100 ? -18.769 27.430 43.035 1.00 14.94 100 ALA A N 1
ATOM 770 C CA . ALA A 1 100 ? -19.861 26.675 42.393 1.00 14.73 100 ALA A CA 1
ATOM 771 C C . ALA A 1 100 ? -20.414 25.507 43.208 1.00 15.29 100 ALA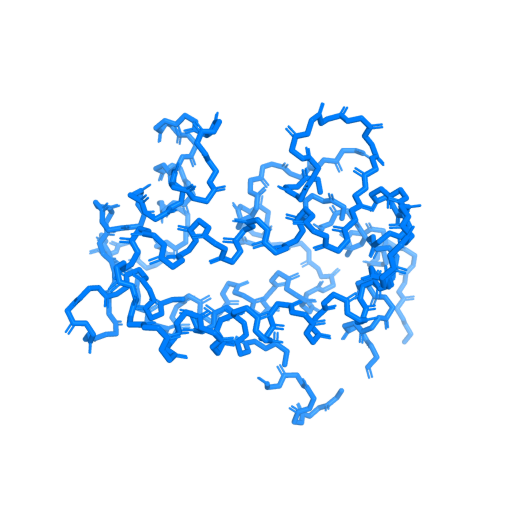 A C 1
ATOM 772 O O . ALA A 1 100 ? -21.545 25.050 42.964 1.00 15.14 100 ALA A O 1
ATOM 774 N N . VAL A 1 101 ? -19.631 25.019 44.174 1.00 14.91 101 VAL A N 1
ATOM 775 C CA . VAL A 1 101 ? -20.087 23.878 44.986 1.00 15.61 101 VAL A CA 1
ATOM 776 C C . VAL A 1 101 ? -20.646 24.274 46.347 1.00 15.43 101 VAL A C 1
ATOM 777 O O . VAL A 1 101 ? -21.116 23.431 47.115 1.00 15.47 101 VAL A O 1
ATOM 781 N N . ILE A 1 102 ? -20.590 25.571 46.641 1.00 16.18 102 ILE A N 1
ATOM 782 C CA . ILE A 1 102 ? -21.128 26.092 47.894 1.00 16.31 102 ILE A CA 1
ATOM 783 C C . ILE A 1 102 ? -22.591 25.705 48.127 1.00 16.76 102 ILE A C 1
ATOM 784 O O . ILE A 1 102 ? -22.964 25.288 49.225 1.00 15.83 102 ILE A O 1
ATOM 789 N N . GLN A 1 103 ? -23.413 25.801 47.088 1.00 16.91 103 GLN A N 1
ATOM 790 C CA . GLN A 1 103 ? -24.801 25.400 47.185 1.00 17.15 103 GLN A CA 1
ATOM 791 C C . GLN A 1 103 ? -24.939 23.937 47.639 1.00 16.89 103 GLN A C 1
ATOM 792 O O . GLN A 1 103 ? -25.735 23.616 48.533 1.00 17.35 103 GLN A O 1
ATOM 798 N N . SER A 1 104 ? -24.142 23.051 47.043 1.00 15.78 104 SER A N 1
ATOM 799 C CA . SER A 1 104 ? -24.207 21.640 47.378 1.00 15.82 104 SER A CA 1
ATOM 800 C C . SER A 1 104 ? -23.693 21.375 48.791 1.00 15.13 104 SER A C 1
ATOM 801 O O . SER A 1 104 ? -24.186 20.490 49.467 1.00 14.45 104 SER A O 1
ATOM 804 N N . LEU A 1 105 ? -22.679 22.130 49.222 1.00 15.90 105 LEU A N 1
ATOM 805 C CA . LEU A 1 105 ? -22.154 21.994 50.587 1.00 15.76 105 LEU A CA 1
ATOM 806 C C . LEU A 1 105 ? -23.146 22.492 51.641 1.00 16.31 105 LEU A C 1
ATOM 807 O O . LEU A 1 105 ? -23.235 21.925 52.745 1.00 16.15 105 LEU A O 1
ATOM 812 N N . ILE A 1 106 ? -23.903 23.540 51.302 1.00 16.39 106 ILE A N 1
ATOM 813 C CA . ILE A 1 106 ? -25.036 23.951 52.146 1.00 17.10 106 ILE A CA 1
ATOM 814 C C . ILE A 1 106 ? -26.041 22.807 52.276 1.00 17.85 106 ILE A C 1
ATOM 815 O O . ILE A 1 106 ? -26.457 22.464 53.395 1.00 17.02 106 ILE A O 1
ATOM 828 N N . TYR A 1 108 ? -25.439 19.606 51.827 1.00 15.02 108 TYR A N 1
ATOM 829 C CA . TYR A 1 108 ? -24.837 18.522 52.604 1.00 14.99 108 TYR A CA 1
ATOM 830 C C . TYR A 1 108 ? -24.978 18.783 54.106 1.00 15.25 108 TYR A C 1
ATOM 831 O O . TYR A 1 108 ? -25.354 17.874 54.868 1.00 14.88 108 TYR A O 1
ATOM 840 N N . ASP A 1 109 ? -24.664 20.007 54.542 1.00 15.23 109 ASP A N 1
ATOM 841 C CA . ASP A 1 109 ? -24.827 20.377 55.957 1.00 15.50 109 ASP A CA 1
ATOM 842 C C . ASP A 1 109 ? -26.253 20.111 56.447 1.00 16.16 109 ASP A C 1
ATOM 843 O O . ASP A 1 109 ? -26.453 19.680 57.582 1.00 16.47 109 ASP A O 1
ATOM 848 N N . CYS A 1 110 ? -27.242 20.396 55.589 1.00 15.47 110 CYS A N 1
ATOM 849 C CA . CYS A 1 110 ? -28.650 20.168 55.947 1.00 16.64 110 CYS A CA 1
ATOM 850 C C . CYS A 1 110 ? -28.966 18.679 56.131 1.00 16.94 110 CYS A C 1
ATOM 851 O O . CYS A 1 110 ? -29.767 18.308 57.002 1.00 17.81 110 CYS A O 1
ATOM 854 N N . ILE A 1 111 ? -28.319 17.816 55.347 1.00 16.36 111 ILE A N 1
ATOM 855 C CA . ILE A 1 111 ? -28.508 16.366 55.523 1.00 16.94 111 ILE A CA 1
ATOM 856 C C . ILE A 1 111 ? -27.834 15.875 56.813 1.00 17.92 111 ILE A C 1
ATOM 857 O O . ILE A 1 111 ? -28.359 14.996 57.523 1.00 18.65 111 ILE A O 1
ATOM 862 N N . ASP A 1 112 ? -26.656 16.441 57.070 1.00 18.96 112 ASP A N 1
ATOM 863 C CA . ASP A 1 112 ? -25.715 16.009 58.115 1.00 20.12 112 ASP A CA 1
ATOM 864 C C . ASP A 1 112 ? -26.189 16.498 59.480 1.00 21.23 112 ASP A C 1
ATOM 865 O O . ASP A 1 112 ? -25.728 17.524 59.963 1.00 21.38 112 ASP A O 1
ATOM 870 N N . THR A 1 113 ? -27.110 15.749 60.083 1.00 22.70 113 THR A N 1
ATOM 871 C CA . THR A 1 113 ? -27.792 16.198 61.306 1.00 24.38 113 THR A CA 1
ATOM 872 C C . THR A 1 113 ? -26.876 16.296 62.516 1.00 25.23 113 THR A C 1
ATOM 873 O O . THR A 1 113 ? -27.073 17.165 63.372 1.00 26.03 113 THR A O 1
ATOM 877 N N . ASP A 1 114 ? -25.875 15.419 62.586 1.00 25.98 114 ASP A N 1
ATOM 878 C CA . ASP A 1 114 ? -24.921 15.442 63.698 1.00 27.15 114 ASP A CA 1
ATOM 879 C C . ASP 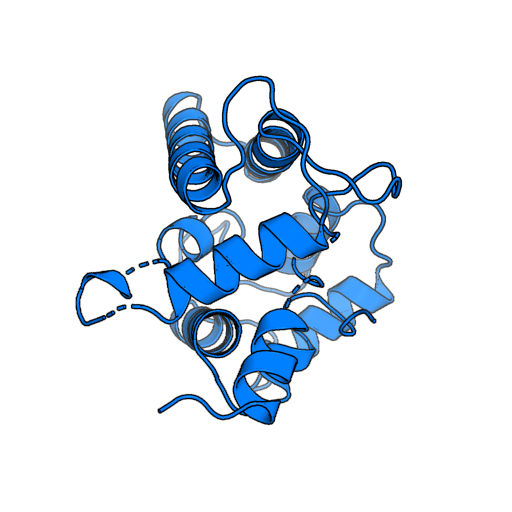A 1 114 ? -23.820 16.461 63.448 1.00 26.89 114 ASP A C 1
ATOM 880 O O . ASP A 1 114 ? -23.035 16.771 64.346 1.00 27.75 114 ASP A O 1
ATOM 885 N N . LYS A 1 115 ? -23.770 16.982 62.223 1.00 26.60 115 LYS A N 1
ATOM 886 C CA . LYS A 1 115 ? -22.717 17.908 61.784 1.00 26.23 115 LYS A CA 1
ATOM 887 C C . LYS A 1 115 ? -21.301 17.303 61.939 1.00 25.58 115 LYS A C 1
ATOM 888 O O . LYS A 1 115 ? -20.349 17.987 62.338 1.00 26.31 115 LYS A O 1
ATOM 894 N N . ASP A 1 116 ? -21.176 16.020 61.602 1.00 24.45 116 ASP A N 1
ATOM 895 C CA . ASP A 1 116 ? -19.927 15.262 61.782 1.00 23.08 116 ASP A CA 1
ATOM 896 C C . ASP A 1 116 ? -19.232 14.862 60.470 1.00 22.12 116 ASP A C 1
ATOM 897 O O . ASP A 1 116 ? -18.232 14.126 60.477 1.00 21.50 116 ASP A O 1
ATOM 902 N N . GLY A 1 117 ? -19.772 15.328 59.348 1.00 20.20 117 GLY A N 1
ATOM 903 C CA . GLY A 1 117 ? -19.157 15.060 58.053 1.00 18.68 117 GLY A CA 1
ATOM 904 C C . GLY A 1 117 ? -19.475 13.676 57.501 1.00 17.97 117 GLY A C 1
ATOM 905 O O . GLY A 1 117 ? -18.752 13.176 56.632 1.00 17.30 117 GLY A O 1
ATOM 906 N N . TYR A 1 118 ? -20.548 13.076 58.024 1.00 18.02 118 TYR A N 1
ATOM 907 C CA . TYR A 1 118 ? -21.118 11.813 57.511 1.00 18.66 118 TYR A CA 1
ATOM 908 C C . TYR A 1 118 ? -22.632 11.882 57.451 1.00 17.58 118 TYR A C 1
ATOM 909 O O . TYR A 1 118 ? -23.261 12.500 58.301 1.00 18.24 118 TYR A O 1
ATOM 918 N N . VAL A 1 119 ? -23.211 11.226 56.451 1.00 16.87 119 VAL A N 1
ATOM 919 C CA . VAL A 1 119 ? -24.671 11.112 56.361 1.00 16.49 119 VAL A CA 1
ATOM 920 C C . VAL A 1 119 ? -25.082 9.653 56.139 1.00 16.20 119 VAL A C 1
ATOM 921 O O . VAL A 1 119 ? -24.498 8.955 55.317 1.00 16.54 119 VAL A O 1
ATOM 925 N N . SER A 1 120 ? -26.074 9.193 56.894 1.00 16.71 120 SER A N 1
ATOM 926 C CA . SER A 1 120 ? -26.579 7.831 56.768 1.00 17.08 120 SER A CA 1
ATOM 927 C C . SER A 1 120 ? -27.717 7.780 55.752 1.00 17.26 120 SER A C 1
ATOM 928 O O . SER A 1 120 ? -28.230 8.824 55.312 1.00 17.01 120 SER A O 1
ATOM 931 N N . LEU A 1 121 ? -28.149 6.557 55.433 1.00 16.98 121 LEU A N 1
ATOM 932 C CA . LEU A 1 121 ? -29.302 6.396 54.557 1.00 17.23 121 LEU A CA 1
ATOM 933 C C . LEU A 1 121 ? -30.565 7.097 55.092 1.00 16.73 121 LEU A C 1
ATOM 934 O O . LEU A 1 121 ? -31.187 7.853 54.341 1.00 15.89 121 LEU A O 1
ATOM 939 N N . PRO A 1 122 ? -30.976 6.831 56.355 1.00 17.15 122 PRO A N 1
ATOM 940 C CA . PRO A 1 122 ? -32.158 7.545 56.855 1.00 17.52 122 PRO A CA 1
ATOM 941 C C . PRO A 1 122 ? -32.073 9.069 56.681 1.00 17.56 122 PRO A C 1
ATOM 942 O O . PRO A 1 122 ? -33.046 9.698 56.259 1.00 17.95 122 PRO A O 1
ATOM 946 N N . GLU A 1 123 ? -30.917 9.650 56.986 1.00 16.50 123 GLU A N 1
ATOM 947 C CA . GLU A 1 123 ? -30.732 11.101 56.843 1.00 16.73 123 GLU A CA 1
ATOM 948 C C . GLU A 1 123 ? -30.901 11.580 55.397 1.00 16.23 123 GLU A C 1
ATOM 949 O O . GLU A 1 123 ? -31.629 12.546 55.105 1.00 15.18 123 GLU A O 1
ATOM 955 N N . PHE A 1 124 ? -30.198 10.885 54.515 1.00 15.05 124 PHE A N 1
ATOM 956 C CA . PHE A 1 124 ? -30.136 11.174 53.086 1.00 14.62 124 PHE A CA 1
ATOM 957 C C . PHE A 1 124 ? -31.519 11.011 52.456 1.00 14.63 124 PHE A C 1
ATOM 958 O O . PHE A 1 124 ? -31.984 11.896 51.739 1.00 14.74 124 PHE A O 1
ATOM 966 N N . LYS A 1 125 ? -32.185 9.899 52.754 1.00 14.40 125 LYS A N 1
ATOM 967 C CA . LYS A 1 125 ? -33.537 9.646 52.225 1.00 14.98 125 LYS A CA 1
ATOM 968 C C . LYS A 1 125 ? -34.556 10.702 52.681 1.00 14.88 125 LYS A C 1
ATOM 969 O O . LYS A 1 125 ? -35.369 11.175 51.864 1.00 15.20 125 LYS A O 1
ATOM 975 N N . ALA A 1 126 ? -34.511 11.080 53.962 1.00 15.22 126 ALA A N 1
ATOM 976 C CA . ALA A 1 126 ? -35.428 12.102 54.500 1.00 15.56 126 ALA A CA 1
ATOM 977 C C . ALA A 1 126 ? -35.230 13.434 53.788 1.00 15.61 126 ALA A C 1
ATOM 978 O O . ALA A 1 126 ? -36.208 14.113 53.417 1.00 16.09 126 ALA A O 1
ATOM 980 N N . PHE A 1 127 ? -33.965 13.793 53.570 1.00 14.83 127 PHE A N 1
ATOM 981 C CA . PHE A 1 127 ? -33.650 15.045 52.884 1.00 14.71 127 PHE A CA 1
ATOM 982 C C . PHE A 1 127 ? -34.092 15.019 51.414 1.00 14.24 127 PHE A C 1
ATOM 983 O O . PHE A 1 127 ? -34.784 15.925 50.931 1.00 14.06 127 PHE A O 1
ATOM 991 N N . LEU A 1 128 ? -33.706 13.965 50.710 1.00 13.68 128 LEU A N 1
ATOM 992 C CA . LEU A 1 128 ? -34.007 13.861 49.296 1.00 13.89 128 LEU A CA 1
ATOM 993 C C . LEU A 1 128 ? -35.514 13.827 49.027 1.00 14.50 128 LEU A C 1
ATOM 994 O O . LEU A 1 128 ? -35.991 14.435 48.074 1.00 14.32 128 LEU A O 1
ATOM 999 N N . GLN A 1 129 ? -36.265 13.128 49.881 1.00 13.57 129 GLN A N 1
ATOM 1000 C CA . GLN A 1 129 ? -37.721 13.059 49.708 1.00 14.24 129 GLN A CA 1
ATOM 1001 C C . GLN A 1 129 ? -38.454 14.315 50.196 1.00 15.12 129 GLN A C 1
ATOM 1002 O O . GLN A 1 129 ? -39.632 14.512 49.880 1.00 15.41 129 GLN A O 1
ATOM 1008 N N . ALA A 1 130 ? -37.772 15.148 50.971 1.00 14.60 130 ALA A N 1
ATOM 1009 C CA . ALA A 1 130 ? -38.315 16.466 51.310 1.00 15.36 130 ALA A CA 1
ATOM 1010 C C . ALA A 1 130 ? -38.161 17.411 50.128 1.00 15.40 130 ALA A C 1
ATOM 1011 O O . ALA A 1 130 ? -39.111 18.106 49.755 1.00 14.91 130 ALA A O 1
ATOM 1013 N N . VAL A 1 131 ? -36.982 17.435 49.506 1.00 15.00 131 VAL A N 1
ATOM 1014 C CA . VAL A 1 131 ? -36.796 18.316 48.341 1.00 15.62 131 VAL A CA 1
ATOM 1015 C C . VAL A 1 131 ? -37.571 17.773 47.153 1.00 15.32 131 VAL A C 1
ATOM 1016 O O . VAL A 1 131 ? -38.094 18.544 46.343 1.00 15.49 131 VAL A O 1
ATOM 1020 N N . GLY A 1 132 ? -37.680 16.442 47.091 1.00 14.58 132 GLY A N 1
ATOM 1021 C CA . GLY A 1 132 ? -38.373 15.763 45.988 1.00 14.43 132 GLY A CA 1
ATOM 1022 C C . GLY A 1 132 ? -39.369 14.726 46.492 1.00 14.78 132 GLY A C 1
ATOM 1023 O O . GLY A 1 132 ? -39.120 13.519 46.420 1.00 14.70 132 GLY A O 1
ATOM 1024 N N . PRO A 1 133 ? -40.515 15.187 47.004 1.00 14.97 133 PRO A N 1
ATOM 1025 C CA . PRO A 1 133 ? -41.545 14.290 47.572 1.00 15.23 133 PRO A CA 1
ATOM 1026 C C . PRO A 1 133 ? -42.175 13.343 46.556 1.00 15.28 133 PRO A C 1
ATOM 1027 O O . PRO A 1 133 ? -42.825 12.359 46.938 1.00 16.10 133 PRO A O 1
ATOM 1031 N N . ASP A 1 134 ? -41.968 13.627 45.278 1.00 14.61 134 ASP A N 1
ATOM 1032 C CA . ASP A 1 134 ? -42.425 12.755 44.199 1.00 15.43 134 ASP A CA 1
ATOM 1033 C C . ASP A 1 134 ? -41.545 11.494 44.072 1.00 14.90 134 ASP A C 1
ATOM 1034 O O . ASP A 1 134 ? -41.934 10.521 43.406 1.00 15.15 134 ASP A O 1
ATOM 1039 N N . LEU A 1 135 ? -40.359 11.513 44.692 1.00 14.41 135 LEU A N 1
ATOM 1040 C CA . LEU A 1 135 ? -39.382 10.421 44.564 1.00 14.82 135 LEU A CA 1
ATOM 1041 C C . LEU A 1 135 ? -39.695 9.219 45.448 1.00 15.17 135 LEU A C 1
ATOM 1042 O O . LEU A 1 135 ? -39.812 9.361 46.670 1.00 15.59 135 LEU A O 1
ATOM 1047 N N . THR A 1 136 ? -39.837 8.052 44.810 1.00 16.43 136 THR A N 1
ATOM 1048 C CA . THR A 1 136 ? -40.098 6.788 45.511 1.00 17.29 136 THR A CA 1
ATOM 1049 C C . THR A 1 136 ? -38.942 6.428 46.437 1.00 18.03 136 THR A C 1
ATOM 1050 O O . THR A 1 136 ? -37.793 6.847 46.219 1.00 17.45 136 THR A O 1
ATOM 1054 N N . ASP A 1 137 ? -39.237 5.600 47.438 1.00 18.92 137 ASP A N 1
ATOM 1055 C CA . ASP A 1 137 ? -38.177 5.042 48.292 1.00 19.67 137 ASP A CA 1
ATOM 1056 C C . ASP A 1 137 ? -37.096 4.347 47.450 1.00 19.47 137 ASP A C 1
ATOM 1057 O O . ASP A 1 137 ? -35.901 4.524 47.697 1.00 19.27 137 ASP A O 1
ATOM 1062 N N . ASP A 1 138 ? -37.512 3.583 46.437 1.00 19.40 138 ASP A N 1
ATOM 1063 C CA . ASP A 1 138 ? -36.578 2.926 45.533 1.00 19.56 138 ASP A CA 1
ATOM 1064 C C . ASP A 1 138 ? -35.613 3.934 44.917 1.00 18.99 138 ASP A C 1
ATOM 1065 O O . ASP A 1 138 ? -34.413 3.743 44.985 1.00 17.65 138 ASP A O 1
ATOM 1070 N N . LYS A 1 139 ? -36.133 5.029 44.352 1.00 17.22 139 LYS A N 1
ATOM 1071 C CA . LYS A 1 139 ? -35.255 6.028 43.770 1.00 16.79 139 LYS A CA 1
ATOM 1072 C C . LYS A 1 139 ? -34.301 6.659 44.771 1.00 15.76 139 LYS A C 1
ATOM 1073 O O . LYS A 1 139 ? -33.122 6.853 44.460 1.00 15.51 139 LYS A O 1
ATOM 1079 N N . ALA A 1 140 ? -34.800 6.982 45.965 1.00 15.39 140 ALA A N 1
ATOM 1080 C CA . ALA A 1 140 ? -33.959 7.660 46.955 1.00 15.60 140 ALA A CA 1
ATOM 1081 C C . ALA A 1 140 ? -32.846 6.732 47.442 1.00 15.80 140 ALA A C 1
ATOM 1082 O O . ALA A 1 140 ? -31.709 7.139 47.603 1.00 14.94 140 ALA A O 1
ATOM 1084 N N . ILE A 1 141 ? -33.194 5.464 47.631 1.00 15.82 141 ILE A N 1
ATOM 1085 C CA . ILE A 1 141 ? -32.258 4.488 48.188 1.00 16.10 141 ILE A CA 1
ATOM 1086 C C . ILE A 1 141 ? -31.237 4.071 47.131 1.00 16.33 141 ILE A C 1
ATOM 1087 O O . ILE A 1 141 ? -30.056 3.892 47.434 1.00 16.23 141 ILE A O 1
ATOM 1092 N N . THR A 1 142 ? -31.688 3.927 45.888 1.00 15.63 142 THR A N 1
ATOM 1093 C CA . THR A 1 142 ? -30.780 3.691 44.769 1.00 17.07 142 THR A CA 1
ATOM 1094 C C . THR A 1 142 ? -29.725 4.789 44.686 1.00 16.37 142 THR A C 1
ATOM 1095 O O . THR A 1 142 ? -28.536 4.506 44.505 1.00 16.24 142 THR A O 1
ATOM 1099 N N . CYS A 1 143 ? -30.176 6.039 44.826 1.00 15.77 143 CYS A N 1
ATOM 1100 C CA . CYS A 1 143 ? -29.296 7.193 44.760 1.00 15.52 143 CYS A CA 1
ATOM 1101 C C . CYS A 1 143 ? -28.219 7.135 45.873 1.00 15.85 143 CYS A C 1
ATOM 1102 O O . CYS A 1 143 ? -27.000 7.274 45.598 1.00 16.29 143 CYS A O 1
ATOM 1105 N N . PHE A 1 144 ? -28.668 6.909 47.106 1.00 15.53 144 PHE A N 1
ATOM 1106 C CA . PHE A 1 144 ? -27.758 6.754 48.247 1.00 15.55 144 PHE A CA 1
ATOM 1107 C C . PHE A 1 144 ? -26.735 5.660 47.970 1.00 15.52 144 PHE A C 1
ATOM 1108 O O . PHE A 1 144 ? -25.527 5.859 48.162 1.00 15.68 144 PHE A O 1
ATOM 1116 N N . ASN A 1 145 ? -27.232 4.488 47.558 1.00 15.19 145 ASN A N 1
ATOM 1117 C CA . ASN A 1 145 ? -26.351 3.335 47.351 1.00 15.42 145 ASN A CA 1
ATOM 1118 C C . ASN A 1 145 ? -25.221 3.616 46.356 1.00 15.31 145 ASN A C 1
ATOM 1119 O O . ASN A 1 145 ? -24.076 3.229 46.571 1.00 15.67 145 ASN A O 1
ATOM 1124 N N . THR A 1 146 ? -25.540 4.311 45.268 1.00 15.14 146 THR A N 1
ATOM 1125 C CA . THR A 1 146 ? -24.542 4.678 44.284 1.00 15.40 146 THR A CA 1
ATOM 1126 C C . THR A 1 146 ? -23.551 5.735 44.820 1.00 14.96 146 THR A C 1
ATOM 1127 O O . THR A 1 146 ? -22.335 5.617 44.627 1.00 14.58 146 THR A O 1
ATOM 1131 N N . LEU A 1 147 ? -24.061 6.757 45.507 1.00 14.05 147 LEU A N 1
ATOM 1132 C CA . LEU A 1 147 ? -23.196 7.823 46.010 1.00 14.58 147 LEU A CA 1
ATOM 1133 C C . LEU A 1 147 ? -22.294 7.360 47.146 1.00 14.69 147 LEU A C 1
ATOM 1134 O O . LEU A 1 147 ? -21.246 7.955 47.406 1.00 14.76 147 LEU A O 1
ATOM 1139 N N . ASP A 1 148 ? -22.727 6.295 47.812 1.00 14.75 148 ASP A N 1
ATOM 1140 C CA . ASP A 1 148 ? -21.931 5.566 48.804 1.00 15.60 148 ASP A CA 1
ATOM 1141 C C . ASP A 1 148 ? -20.949 4.678 48.027 1.00 15.76 148 ASP A C 1
ATOM 1142 O O . ASP A 1 148 ? -21.048 3.435 48.040 1.00 15.64 148 ASP A O 1
ATOM 1147 N N . PHE A 1 149 ? -20.012 5.319 47.330 1.00 15.33 149 PHE A N 1
ATOM 1148 C CA . PHE A 1 149 ? -19.172 4.605 46.378 1.00 16.86 149 PHE A CA 1
ATOM 1149 C C . PHE A 1 149 ? -18.099 3.763 47.064 1.00 16.96 149 PHE A C 1
ATOM 1150 O O . PHE A 1 149 ? -17.536 2.830 46.454 1.00 16.88 149 PHE A O 1
ATOM 1158 N N . ASN A 1 150 ? -17.836 4.078 48.331 1.00 17.13 150 ASN A N 1
ATOM 1159 C CA . ASN A 1 150 ? -17.006 3.205 49.160 1.00 17.70 150 ASN A CA 1
ATOM 1160 C C . ASN A 1 150 ? -17.793 2.143 49.913 1.00 17.37 150 ASN A C 1
ATOM 1161 O O . ASN A 1 150 ? -17.199 1.311 50.610 1.00 18.70 150 ASN A O 1
ATOM 1166 N N . LYS A 1 151 ? -19.118 2.159 49.751 1.00 16.73 151 LYS A N 1
ATOM 1167 C CA . LYS A 1 151 ? -20.018 1.143 50.331 1.00 16.46 151 LYS A CA 1
ATOM 1168 C C . LYS A 1 151 ? -19.826 0.938 51.843 1.00 17.02 151 LYS A C 1
ATOM 1169 O O . LYS A 1 151 ? -19.641 -0.194 52.322 1.00 17.55 151 LYS A O 1
ATOM 1175 N N . ASN A 1 152 ? -19.877 2.055 52.571 1.00 17.33 152 ASN A N 1
ATOM 1176 C CA . ASN A 1 152 ? -19.746 2.089 54.032 1.00 18.18 152 ASN A CA 1
ATOM 1177 C C . ASN A 1 152 ? -21.075 2.274 54.739 1.00 18.22 152 ASN A C 1
ATOM 1178 O O . ASN A 1 152 ? -21.124 2.336 55.973 1.00 18.16 152 ASN A O 1
ATOM 1183 N N . GLY A 1 153 ? -22.150 2.386 53.967 1.00 17.82 153 GLY A N 1
ATOM 1184 C CA . GLY A 1 153 ? -23.458 2.642 54.558 1.00 18.28 153 GLY A CA 1
ATOM 1185 C C . GLY A 1 153 ? -23.580 4.070 55.036 1.00 18.45 153 GLY A C 1
ATOM 1186 O O . GLY A 1 153 ? -24.518 4.408 55.738 1.00 19.16 153 GLY A O 1
ATOM 1187 N N . GLN A 1 154 ? -22.615 4.909 54.670 1.00 18.05 154 GLN A N 1
ATOM 1188 C CA . GLN A 1 154 ? -22.689 6.344 54.958 1.00 17.98 154 GLN A CA 1
ATOM 1189 C C . GLN A 1 154 ? -21.790 7.077 53.984 1.00 16.93 154 GLN A C 1
ATOM 1190 O O . GLN A 1 154 ? -20.782 6.529 53.517 1.00 16.18 154 GLN A O 1
ATOM 1196 N N . ILE A 1 155 ? -22.169 8.317 53.674 1.00 15.68 155 ILE A N 1
ATOM 1197 C CA . ILE A 1 155 ? -21.432 9.112 52.710 1.00 14.91 155 ILE A CA 1
ATOM 1198 C C . ILE A 1 155 ? -20.771 10.288 53.436 1.00 14.38 155 ILE A C 1
ATOM 1199 O O . ILE A 1 155 ? -21.452 11.067 54.118 1.00 14.10 155 ILE A O 1
ATOM 1204 N N . SER A 1 156 ? -19.452 10.377 53.284 1.00 14.24 156 SER A N 1
ATOM 1205 C CA . SER A 1 156 ? -18.674 11.447 53.897 1.00 14.87 156 SER A CA 1
ATOM 1206 C C . SER A 1 156 ? -18.841 12.739 53.097 1.00 14.98 156 SER A C 1
ATOM 1207 O O . SER A 1 156 ? -19.263 12.721 51.927 1.00 14.21 156 SER A O 1
ATOM 1210 N N . ARG A 1 157 ? -18.501 13.855 53.731 1.00 14.65 157 ARG A N 1
ATOM 1211 C CA . ARG A 1 157 ? -18.525 15.136 53.038 1.00 15.06 157 ARG A CA 1
ATOM 1212 C C . ARG A 1 157 ? -17.644 15.119 51.778 1.00 15.13 157 ARG A C 1
ATOM 1213 O O . ARG A 1 157 ? -18.087 15.528 50.705 1.00 15.12 157 ARG A O 1
ATOM 1221 N N . ASP A 1 158 ? -16.408 14.628 51.903 1.00 15.00 158 ASP A N 1
ATOM 1222 C CA . ASP A 1 158 ? -15.484 14.551 50.769 1.00 15.14 158 ASP A CA 1
ATOM 1223 C C . ASP A 1 158 ? -16.028 13.655 49.651 1.00 14.42 158 ASP A C 1
ATOM 1224 O O . ASP A 1 158 ? -15.876 13.967 48.461 1.00 13.92 158 ASP A O 1
ATOM 1229 N N . GLU A 1 159 ? -16.659 12.542 50.026 1.00 13.75 159 GLU A N 1
ATOM 1230 C CA . GLU A 1 159 ? -17.222 11.635 49.015 1.00 14.14 159 GLU A CA 1
ATOM 1231 C C . GLU A 1 159 ? -18.370 12.331 48.262 1.00 13.55 159 GLU A C 1
ATOM 1232 O O . GLU A 1 159 ? -18.479 12.240 47.028 1.00 13.62 159 GLU A O 1
ATOM 1238 N N . PHE A 1 160 ? -19.209 13.035 49.004 1.00 13.97 160 PHE A N 1
ATOM 1239 C CA . PHE A 1 160 ? -20.316 13.787 48.406 1.00 13.87 160 PHE A CA 1
ATOM 1240 C C . PHE A 1 160 ? -19.765 14.823 47.424 1.00 14.06 160 PHE A C 1
ATOM 1241 O O . PHE A 1 160 ? -20.252 14.948 46.290 1.00 13.03 160 PHE A O 1
ATOM 1249 N N . LEU A 1 161 ? -18.719 15.535 47.837 1.00 14.47 161 LEU A N 1
ATOM 1250 C CA . LEU A 1 161 ? -18.086 16.543 46.973 1.00 15.31 161 LEU A CA 1
ATOM 1251 C C . LEU A 1 161 ? -17.497 15.961 45.667 1.00 14.73 161 LEU A C 1
ATOM 1252 O O . LEU A 1 161 ? -17.490 16.625 44.626 1.00 13.94 161 LEU A O 1
ATOM 1257 N N . VAL A 1 162 ? -17.003 14.721 45.712 1.00 13.48 162 VAL A N 1
ATOM 1258 C CA . VAL A 1 162 ? -16.532 14.058 44.496 1.00 14.02 162 VAL A CA 1
ATOM 1259 C C . VAL A 1 162 ? -17.677 13.972 43.460 1.00 13.24 162 VAL A C 1
ATOM 1260 O O . VAL A 1 162 ? -17.507 14.334 42.276 1.00 12.25 162 VAL A O 1
ATOM 1264 N N . THR A 1 163 ? -18.833 13.522 43.933 1.00 12.64 163 THR A N 1
ATOM 1265 C CA . THR A 1 163 ? -20.028 13.393 43.084 1.00 11.89 163 THR A CA 1
ATOM 1266 C C . THR A 1 163 ? -20.481 14.761 42.560 1.00 12.35 163 THR A C 1
ATOM 1267 O O . THR A 1 163 ? -20.748 14.915 41.362 1.00 11.00 163 THR A O 1
ATOM 1271 N N . VAL A 1 164 ? -20.536 15.748 43.451 1.00 11.31 164 VAL A N 1
ATOM 1272 C CA . VAL A 1 164 ? -20.951 17.101 43.038 1.00 12.00 164 VAL A CA 1
ATOM 1273 C C . VAL A 1 164 ? -20.037 17.640 41.944 1.00 11.96 164 VAL A C 1
ATOM 1274 O O . VAL A 1 164 ? -20.497 18.133 40.911 1.00 12.52 164 VAL A O 1
ATOM 1278 N N . ASN A 1 165 ? -18.728 17.564 42.151 1.00 12.75 165 ASN A N 1
ATOM 1279 C CA . ASN A 1 165 ? -17.800 18.033 41.121 1.00 12.66 165 ASN A CA 1
ATOM 1280 C C . ASN A 1 165 ? -17.940 17.288 39.805 1.00 13.23 165 ASN A C 1
ATOM 1281 O O . ASN A 1 165 ? -17.883 17.886 38.733 1.00 13.56 165 ASN A O 1
ATOM 1286 N N . ASP A 1 166 ? -18.116 15.974 39.886 1.00 12.90 166 ASP A N 1
ATOM 1287 C CA . ASP A 1 166 ? -18.225 15.198 38.663 1.00 14.08 166 ASP A CA 1
ATOM 1288 C C . ASP A 1 166 ? -19.512 15.564 37.903 1.00 13.43 166 ASP A C 1
ATOM 1289 O O . ASP A 1 166 ? -19.493 15.747 36.679 1.00 13.34 166 ASP A O 1
ATOM 1298 N N . PHE A 1 167 ? -20.606 15.715 38.636 1.00 12.86 167 PHE A N 1
ATOM 1299 C CA . PHE A 1 167 ? -21.862 16.117 37.998 1.00 12.04 167 PHE A CA 1
ATOM 1300 C C . PHE A 1 167 ? -21.756 17.516 37.387 1.00 12.22 167 PHE A C 1
ATOM 1301 O O . PHE A 1 167 ? -22.123 17.718 36.236 1.00 11.92 167 PHE A O 1
ATOM 1309 N N . LEU A 1 168 ? -21.247 18.477 38.158 1.00 11.81 168 LEU A N 1
ATOM 1310 C CA . LEU A 1 168 ? -21.247 19.873 37.704 1.00 12.36 168 LEU A CA 1
ATOM 1311 C C . LEU A 1 168 ? -20.234 20.193 36.605 1.00 12.19 168 LEU A C 1
ATOM 1312 O O . LEU A 1 168 ? -20.520 21.026 35.735 1.00 13.58 168 LEU A O 1
ATOM 1317 N N . PHE A 1 169 ? -19.068 19.546 36.623 1.00 12.71 169 PHE A N 1
ATOM 1318 C CA . PHE A 1 169 ? -17.980 19.896 35.715 1.00 13.08 169 PHE A CA 1
ATOM 1319 C C . PHE A 1 169 ? -17.501 18.796 34.776 1.00 13.46 169 PHE A C 1
ATOM 1320 O O . PHE A 1 169 ? -16.710 19.070 33.863 1.00 15.54 169 PHE A O 1
ATOM 1328 N N . GLY A 1 170 ? -17.955 17.567 35.008 1.00 13.41 170 GLY A N 1
ATOM 1329 C CA . GLY A 1 170 ? -17.514 16.420 34.219 1.00 13.61 170 GLY A CA 1
ATOM 1330 C C . GLY A 1 170 ? -17.969 16.506 32.772 1.00 13.70 170 GLY A C 1
ATOM 1331 O O . GLY A 1 170 ? -19.117 16.843 32.505 1.00 14.13 170 GLY A O 1
ATOM 1332 N N . LEU A 1 171 ? -17.053 16.215 31.852 1.00 14.89 171 LEU A N 1
ATOM 1333 C CA . LEU A 1 171 ? -17.361 16.201 30.418 1.00 15.94 171 LEU A CA 1
ATOM 1334 C C . LEU A 1 171 ? -17.553 14.778 29.927 1.00 16.96 171 LEU A C 1
ATOM 1335 O O . LEU A 1 171 ? -18.075 14.561 28.825 1.00 17.56 171 LEU A O 1
ATOM 1340 N N . GLU A 1 172 ? -17.080 13.830 30.729 1.00 17.81 172 GLU A N 1
ATOM 1341 C CA . GLU A 1 172 ? -17.192 12.416 30.406 1.00 19.26 172 GLU A CA 1
ATOM 1342 C C . GLU A 1 172 ? -18.147 11.758 31.379 1.00 18.44 172 GLU A C 1
ATOM 1343 O O . GLU A 1 172 ? -18.227 12.131 32.551 1.00 18.73 172 GLU A O 1
ATOM 1349 N N . GLU A 1 173 ? -18.871 10.770 30.875 1.00 18.06 173 GLU A N 1
ATOM 1350 C CA . GLU A 1 173 ? -19.883 10.064 31.633 1.00 18.11 173 GLU A CA 1
ATOM 1351 C C . GLU A 1 173 ? -19.283 9.261 32.785 1.00 17.49 173 GLU A C 1
ATOM 1352 O O . GLU A 1 173 ? -18.237 8.630 32.626 1.00 18.05 173 GLU A O 1
ATOM 1358 N N . THR A 1 174 ? -19.941 9.295 33.944 1.00 16.59 174 THR A N 1
ATOM 1359 C CA . THR A 1 174 ? -19.568 8.422 35.066 1.00 16.55 174 THR A CA 1
ATOM 1360 C C . THR A 1 174 ? -20.809 7.901 35.769 1.00 16.14 174 THR A C 1
ATOM 1361 O O . THR A 1 174 ? -21.892 8.493 35.651 1.00 15.59 174 THR A O 1
ATOM 1365 N N . ALA A 1 175 ? -20.649 6.816 36.525 1.00 15.07 175 ALA A N 1
ATOM 1366 C CA . ALA A 1 175 ? -21.767 6.267 37.301 1.00 14.93 175 ALA A CA 1
ATOM 1367 C C . ALA A 1 175 ? -22.324 7.298 38.288 1.00 14.35 175 ALA A C 1
ATOM 1368 O O . ALA A 1 175 ? -23.536 7.395 38.473 1.00 14.14 175 ALA A O 1
ATOM 1370 N N . LEU A 1 176 ? -21.441 8.071 38.914 1.00 14.29 176 LEU A N 1
ATOM 1371 C CA . LEU A 1 176 ? -21.873 9.029 39.935 1.00 13.91 176 LEU A CA 1
ATOM 1372 C C . LEU A 1 176 ? -22.686 10.142 39.293 1.00 13.54 176 LEU A C 1
ATOM 1373 O O . LEU A 1 176 ? -23.776 10.495 39.778 1.00 13.62 176 LEU A O 1
ATOM 1378 N N . ALA A 1 177 ? -22.183 10.670 38.179 1.00 13.69 177 ALA A N 1
ATOM 1379 C CA . ALA A 1 177 ? -22.917 11.761 37.506 1.00 13.62 177 ALA A CA 1
ATOM 1380 C C . ALA A 1 177 ? -24.234 11.258 36.931 1.00 13.68 177 ALA A C 1
ATOM 1381 O O . ALA A 1 177 ? -25.237 11.980 36.898 1.00 14.04 177 ALA A O 1
ATOM 1383 N N . ASN A 1 178 ? -24.247 10.011 36.468 1.00 13.76 178 ASN A N 1
ATOM 1384 C CA . ASN A 1 178 ? -25.478 9.397 35.967 1.00 14.02 178 ASN A CA 1
ATOM 1385 C C . ASN A 1 178 ? -26.532 9.116 37.041 1.00 14.52 178 ASN A C 1
ATOM 1386 O O . ASN A 1 178 ? -27.684 8.824 36.707 1.00 14.50 178 ASN A O 1
ATOM 1391 N N . ALA A 1 179 ? -26.138 9.203 38.317 1.00 14.30 179 ALA A N 1
ATOM 1392 C CA . ALA A 1 179 ? -27.036 8.833 39.418 1.00 14.75 179 ALA A CA 1
ATOM 1393 C C . ALA A 1 179 ? -27.481 10.003 40.300 1.00 15.00 179 ALA A C 1
ATOM 1394 O O . ALA A 1 179 ? -28.557 9.939 40.911 1.00 15.41 179 ALA A O 1
ATOM 1396 N N . PHE A 1 180 ? -26.650 11.044 40.371 1.00 14.61 180 PHE A N 1
ATOM 1397 C CA . PHE A 1 180 ? -26.832 12.150 41.337 1.00 14.21 180 PHE A CA 1
ATOM 1398 C C . PHE A 1 180 ? -28.223 12.786 41.286 1.00 14.48 180 PHE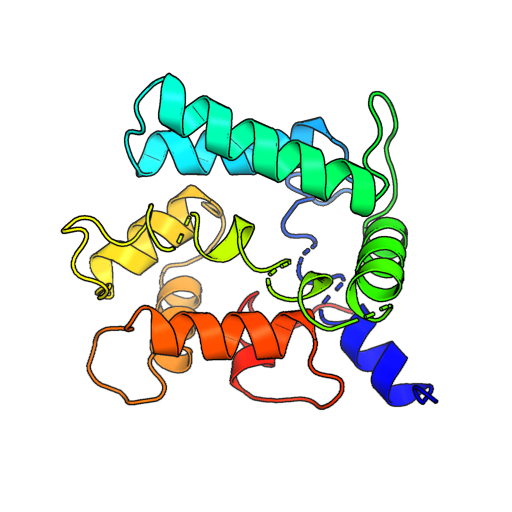 A C 1
ATOM 1399 O O . PHE A 1 180 ? -28.825 13.053 42.347 1.00 14.75 180 PHE A O 1
ATOM 1407 N N . TYR A 1 181 ? -28.695 13.045 40.059 1.00 13.43 181 TYR A N 1
ATOM 1408 C CA . TYR A 1 181 ? -30.026 13.585 39.808 1.00 13.86 181 TYR A CA 1
ATOM 1409 C C . TYR A 1 181 ? -30.961 12.555 39.162 1.00 13.74 181 TYR A C 1
ATOM 1410 O O . TYR A 1 181 ? -31.920 12.911 38.442 1.00 14.55 181 TYR A O 1
ATOM 1419 N N . GLY A 1 182 ? -30.693 11.280 39.439 1.00 13.74 182 GLY A N 1
ATOM 1420 C CA . GLY A 1 182 ? -31.466 10.163 38.853 1.00 14.03 182 GLY A CA 1
ATOM 1421 C C . GLY A 1 182 ? -31.197 9.937 37.372 1.00 14.33 182 GLY A C 1
ATOM 1422 O O . GLY A 1 182 ? -30.258 10.502 36.801 1.00 14.65 182 GLY A O 1
ATOM 1423 N N . ASP A 1 183 ? -32.028 9.103 36.750 1.00 14.61 183 ASP A N 1
ATOM 1424 C CA . ASP A 1 183 ? -31.792 8.715 35.363 1.00 15.15 183 ASP A CA 1
ATOM 1425 C C . ASP A 1 183 ? -31.871 9.961 34.494 1.00 14.28 183 ASP A C 1
ATOM 1426 O O . ASP A 1 183 ? -32.828 10.737 34.584 1.00 13.44 183 ASP A O 1
ATOM 1431 N N . LEU A 1 184 ? -30.860 10.155 33.655 1.00 13.30 184 LEU A N 1
ATOM 1432 C CA . LEU A 1 184 ? -30.792 11.367 32.846 1.00 12.90 184 LEU A CA 1
ATOM 1433 C C . LEU A 1 184 ? -31.937 11.413 31.857 1.00 12.78 184 LEU A C 1
ATOM 1434 O O . LEU A 1 184 ? -32.373 10.372 31.324 1.00 13.88 184 LEU A O 1
ATOM 1439 N N . VAL A 1 185 ? -32.439 12.620 31.652 1.00 13.11 185 VAL A N 1
ATOM 1440 C CA . VAL A 1 185 ? -33.624 12.834 30.836 1.00 13.98 185 VAL A CA 1
ATOM 1441 C C . VAL A 1 185 ? -33.248 13.206 29.405 1.00 14.17 185 VAL A C 1
ATOM 1442 O O . VAL A 1 185 ? -32.261 13.882 29.145 1.00 13.99 185 VAL A O 1
ATOM 1446 N N . ASP A 1 186 ? -34.194 12.810 28.330 1.00 15.89 186 ASP A N 1
ATOM 1447 C CA . ASP A 1 186 ? -34.099 13.321 26.937 1.00 16.41 186 ASP A CA 1
ATOM 1448 C C A ASP A 1 186 ? -34.575 14.771 26.835 0.65 17.54 186 ASP A C 1
ATOM 1449 C C B ASP A 1 186 ? -34.641 14.748 26.885 0.35 16.20 186 ASP A C 1
ATOM 1450 O O A ASP A 1 186 ? -34.002 15.531 26.056 0.65 18.57 186 ASP A O 1
ATOM 1451 O O B ASP A 1 186 ? -35.437 15.139 27.739 0.35 15.02 186 ASP A O 1
#

Foldseek 3Di:
DQDPLLLVVLLLLLLVVLLVVVNPQKHALVSLLVLLVLLCVLLVPDPVLSVVLSVVSNVVCVQLVRDPPDMGGSSSSSVSLSVVLQPDDVSVCVCVNVLSCCSLVNVSPQKHALVSQLSNVCSSPVVDDPVLSNQLVCQLVVVRPRMHGNVSSVVLVCCLRHNSDDDSSNCRNSHHGDD

CATH classification: 1.10.238.10

Sequence (179 aa):
EITESERAYHLRKKTRQRVDVTGDGFISREDYELIAVRIAKIAKLSAEKAEETRQEFLRVADQLGLAPGVRISVEEAAVNATDSLLKKGEEKAAVIQSLIYDCIDTDKDGYVSLPEFKAFLQAVGPDLTDDKAITCFNTLDFNKNGQISRDEFLVTVNDFLFGLEETALANAFYGDLVD

B-factor: mean 18.74, std 5.77, range [9.29, 48.81]

Solvent-accessible surface area: 9361 Å² total

Secondary structure (DSSP, 8-state):
---HHHHHHHHH------S-TT-SSEEEHHHHHHHHHHHHHHHT--HHHHHHHHHHHHHHHHHHT--TT-EEEHHHHHHHHHHHHH--GGGT---HHHH--TTT-TT-SSEEEHHHHHHHHHHH-TT--HHHHHHHHHHH-TT-SSEEEHHHHHHHHHHHHH-SS--HHHHHHTSSPP-

Radius of gyration: 15.73 Å; Cα contacts (8 Å, |Δi|>4): 225; chains: 1; bounding box: 36×37×43 Å

InterPro domains:
  IPR002048 EF-hand domain [PF13202] (20-36)
  IPR002048 EF-hand domain [PF13499] (111-161)
  IPR002048 EF-hand domain [PS50222] (11-46)
  IPR002048 EF-hand domain [PS50222] (107-134)
  IPR002048 EF-hand domain [PS50222] (135-170)
  IPR002048 EF-hand domain [SM00054] (15-43)
  IPR002048 EF-hand domain [SM00054] (101-131)
  IPR002048 EF-hand domain [SM00054] (139-167)
  IPR002048 EF-hand domain [cd00051] (111-161)
  IPR011992 EF-hand domain pair [SSF47473] (13-182)
  IPR018247 EF-Hand 1, calcium-binding site [PS00018] (112-124)
  IPR018247 EF-Hand 1, calcium-binding site [PS00018] (148-160)

Nearest PDB structures (foldseek):
  2hq8-assembly1_A  TM=7.451E-01  e=2.875E-20  Renilla muelleri
  5bpj-assembly1_A  TM=7.689E-01  e=8.499E-05  Beroe abyssicola
  2n6a-assembly1_A  TM=5.670E-01  e=1.908E-04  Homo sapiens
  6xw2-assembly1_A  TM=5.734E-01  e=2.791E-04  Escherichia coli
  1tnw-assembly1_A  TM=4.064E-01  e=1.087E-02  Gallus gallus

Organism: Renilla muelleri (NCBI:txid37510)